Protein AF-A0A9D5Y7J8-F1 (afdb_monomer)

Sequence (125 aa):
MTVRNGIFLEDIEISILKIVIGLILQSMSVMPFPILPARSLAALGERVALARRARALTQRDLAFLAGVGASSVVALEKGHPGVALGTLARVLDAMDLLSEMDHLVAPQRDQALTQFAISRLGDRK

Radius of gyration: 25.18 Å; Cα contacts (8 Å, |Δi|>4): 83; chains: 1; bounding box: 50×76×44 Å

Secondary structure (DSSP, 8-state):
---SSS--HHHHHHHHHHHHHHHHHTTS--PPPPHHHHHHHHHHHHHHHHHHHHTT--HHHHHHHTTS-HHHHHHHHTT-TT--HHHHHHHHHTTT-GGGGGGTT-GGG-HHHHHHHHHHHHT--

pLDDT: mean 87.34, std 15.3, range [37.34, 98.88]

Structure (mmCIF, N/CA/C/O backbone):
data_AF-A0A9D5Y7J8-F1
#
_entry.id   AF-A0A9D5Y7J8-F1
#
loop_
_atom_site.group_PDB
_atom_site.id
_atom_site.type_symbol
_atom_site.label_atom_id
_atom_site.label_alt_id
_atom_site.label_comp_id
_atom_site.label_asym_id
_atom_site.label_entity_id
_atom_site.label_seq_id
_atom_site.pdbx_PDB_ins_code
_atom_site.Cartn_x
_atom_site.Cartn_y
_atom_site.Cartn_z
_atom_site.occupancy
_atom_site.B_iso_or_equiv
_atom_site.auth_seq_id
_atom_site.auth_comp_id
_atom_site.auth_asym_id
_atom_site.auth_atom_id
_atom_site.pdbx_PDB_model_num
ATOM 1 N N . MET A 1 1 ? 16.141 60.705 1.947 1.00 52.81 1 MET A N 1
ATOM 2 C CA . MET A 1 1 ? 14.752 60.209 2.003 1.00 52.81 1 MET A CA 1
ATOM 3 C C . MET A 1 1 ? 14.123 60.476 0.646 1.00 52.81 1 MET A C 1
ATOM 5 O O . MET A 1 1 ? 13.673 61.585 0.400 1.00 52.81 1 MET A O 1
ATOM 9 N N . THR A 1 2 ? 14.205 59.504 -0.265 1.00 37.34 2 THR A N 1
ATOM 10 C CA . THR A 1 2 ? 13.690 59.637 -1.636 1.00 37.34 2 THR A CA 1
ATOM 11 C C . THR A 1 2 ? 12.960 58.351 -1.984 1.00 37.34 2 THR A C 1
ATOM 13 O O . THR A 1 2 ? 13.590 57.323 -2.204 1.00 37.34 2 THR A O 1
ATOM 16 N N . VAL A 1 3 ? 11.629 58.415 -2.002 1.00 49.91 3 VAL A N 1
ATOM 17 C CA . VAL A 1 3 ? 10.768 57.344 -2.505 1.00 49.91 3 VAL A CA 1
ATOM 18 C C . VAL A 1 3 ? 10.441 57.680 -3.952 1.00 49.91 3 VAL A C 1
ATOM 20 O O . VAL A 1 3 ? 9.778 58.676 -4.230 1.00 49.91 3 VAL A O 1
ATOM 23 N N . ARG A 1 4 ? 10.895 56.848 -4.885 1.00 53.31 4 ARG A N 1
ATOM 24 C CA . ARG A 1 4 ? 10.268 56.720 -6.202 1.00 53.31 4 ARG A CA 1
ATOM 25 C C . ARG A 1 4 ? 9.982 55.240 -6.397 1.00 53.31 4 ARG A C 1
ATOM 27 O O . ARG A 1 4 ? 10.906 54.440 -6.424 1.00 53.31 4 ARG A O 1
ATOM 34 N N . ASN A 1 5 ? 8.696 54.914 -6.492 1.00 52.41 5 ASN A N 1
ATOM 35 C CA . ASN A 1 5 ? 8.159 53.571 -6.730 1.00 52.41 5 ASN A CA 1
ATOM 36 C C . ASN A 1 5 ? 8.270 52.573 -5.560 1.00 52.41 5 ASN A C 1
ATOM 38 O O . ASN A 1 5 ? 8.552 51.401 -5.761 1.00 52.41 5 ASN A O 1
ATOM 42 N N . GLY A 1 6 ? 7.965 53.039 -4.344 1.00 59.22 6 GLY A N 1
ATOM 43 C CA . GLY A 1 6 ? 7.169 52.261 -3.385 1.00 59.22 6 GLY A CA 1
ATOM 44 C C . GLY A 1 6 ? 7.725 50.960 -2.795 1.00 59.22 6 GLY A C 1
ATOM 45 O O . GLY A 1 6 ? 6.915 50.207 -2.271 1.00 59.22 6 GLY A O 1
ATOM 46 N N . ILE A 1 7 ? 9.032 50.683 -2.837 1.00 57.78 7 ILE A N 1
ATOM 47 C CA . ILE A 1 7 ? 9.667 49.614 -2.038 1.00 57.78 7 ILE A CA 1
ATOM 48 C C . ILE A 1 7 ? 11.069 50.099 -1.637 1.00 57.78 7 ILE A C 1
ATOM 50 O O . ILE A 1 7 ? 11.858 50.457 -2.514 1.00 57.78 7 ILE A O 1
ATOM 54 N N . PHE A 1 8 ? 11.382 50.177 -0.337 1.00 65.44 8 PHE A N 1
ATOM 55 C CA . PHE A 1 8 ? 12.732 50.526 0.115 1.00 65.44 8 PHE A CA 1
ATOM 56 C C . PHE A 1 8 ? 13.653 49.305 -0.026 1.00 65.44 8 PHE A C 1
ATOM 58 O O . PHE A 1 8 ? 13.233 48.171 0.177 1.00 65.44 8 PHE A O 1
ATOM 65 N N . LEU A 1 9 ? 14.930 49.520 -0.357 1.00 57.38 9 LEU A N 1
ATOM 66 C CA . LEU A 1 9 ? 15.932 48.445 -0.485 1.00 57.38 9 LEU A CA 1
ATOM 67 C C . LEU A 1 9 ? 16.068 47.607 0.808 1.00 57.38 9 LEU A C 1
ATOM 69 O O . LEU A 1 9 ? 16.281 46.400 0.738 1.00 57.38 9 LEU A O 1
ATOM 73 N N . GLU A 1 10 ? 15.833 48.225 1.968 1.00 60.97 10 GLU A N 1
ATOM 74 C CA . GLU A 1 10 ? 15.755 47.574 3.287 1.00 60.97 10 GLU A CA 1
ATOM 75 C C . GLU A 1 10 ? 14.605 46.548 3.382 1.00 60.97 10 GLU A C 1
ATOM 77 O O . GLU A 1 10 ? 14.738 45.504 4.019 1.00 60.97 10 GLU A O 1
ATOM 82 N N . ASP A 1 11 ? 13.479 46.793 2.699 1.00 70.25 11 ASP A N 1
ATOM 83 C CA . ASP A 1 11 ? 12.321 45.888 2.703 1.00 70.25 11 ASP A CA 1
ATOM 84 C C . ASP A 1 11 ? 12.615 44.590 1.929 1.00 70.25 11 ASP A C 1
ATOM 86 O O . ASP A 1 11 ? 12.070 43.524 2.245 1.00 70.25 11 ASP A O 1
ATOM 90 N N . ILE A 1 12 ? 13.495 44.671 0.922 1.00 71.44 12 ILE A N 1
ATOM 91 C CA . ILE A 1 12 ? 13.955 43.525 0.130 1.00 71.44 12 ILE A CA 1
ATOM 92 C C . ILE A 1 12 ? 14.916 42.673 0.957 1.00 71.44 12 ILE A C 1
ATOM 94 O O . ILE A 1 12 ? 14.724 41.458 1.020 1.00 71.44 12 ILE A O 1
ATOM 98 N N . GLU A 1 13 ? 15.893 43.281 1.636 1.00 76.81 13 GLU A N 1
ATOM 99 C CA . GLU A 1 13 ? 16.802 42.548 2.528 1.00 76.81 13 GLU A CA 1
ATOM 100 C C . GLU A 1 13 ? 16.038 41.833 3.647 1.00 76.81 13 GLU A C 1
ATOM 102 O O . GLU A 1 13 ? 16.246 40.640 3.873 1.00 76.81 13 GLU A O 1
ATOM 107 N N . ILE A 1 14 ? 15.073 42.506 4.284 1.00 76.31 14 ILE A N 1
ATOM 108 C CA . ILE A 1 14 ? 14.232 41.903 5.328 1.00 76.31 14 ILE A CA 1
ATOM 109 C C . ILE A 1 14 ? 13.352 40.778 4.758 1.00 76.31 14 ILE A C 1
ATOM 111 O O . ILE A 1 14 ? 13.149 39.759 5.423 1.00 76.31 14 ILE A O 1
ATOM 115 N N . SER A 1 15 ? 12.831 40.920 3.535 1.00 79.62 15 SER A N 1
ATOM 116 C CA . SER A 1 15 ? 12.034 39.870 2.879 1.00 79.62 15 SER A CA 1
ATOM 117 C C . SER A 1 15 ? 12.873 38.646 2.518 1.00 79.62 15 SER A C 1
ATOM 119 O O . SER A 1 15 ? 12.453 37.521 2.784 1.00 79.62 15 SER A O 1
ATOM 121 N N . ILE A 1 16 ? 14.078 38.845 1.981 1.00 80.19 16 ILE A N 1
ATOM 122 C CA . ILE A 1 16 ? 15.023 37.760 1.691 1.00 80.19 16 ILE A CA 1
ATOM 123 C C . ILE A 1 16 ? 15.437 37.075 2.992 1.00 80.19 16 ILE A C 1
ATOM 125 O O . ILE A 1 16 ? 15.404 35.848 3.071 1.00 80.19 16 ILE A O 1
ATOM 129 N N . LEU A 1 17 ? 15.745 37.842 4.040 1.00 79.00 17 LEU A N 1
ATOM 130 C CA . LEU A 1 17 ? 16.126 37.296 5.336 1.00 79.00 17 LEU A CA 1
ATOM 131 C C . LEU A 1 17 ? 14.987 36.476 5.959 1.00 79.00 17 LEU A C 1
ATOM 133 O O . LEU A 1 17 ? 15.240 35.394 6.477 1.00 79.00 17 LEU A O 1
ATOM 137 N N . LYS A 1 18 ? 13.725 36.911 5.841 1.00 77.31 18 LYS A N 1
ATOM 138 C CA . LYS A 1 18 ? 12.549 36.126 6.265 1.00 77.31 18 LYS A CA 1
ATOM 139 C C . LYS A 1 18 ? 12.377 34.832 5.468 1.00 77.31 18 LYS A C 1
ATOM 141 O O . LYS A 1 18 ? 12.012 33.819 6.058 1.00 77.31 18 LYS A O 1
ATOM 146 N N . ILE A 1 19 ? 12.648 34.844 4.162 1.00 80.62 19 ILE A N 1
ATOM 147 C CA . ILE A 1 19 ? 12.595 33.644 3.313 1.00 80.62 19 ILE A CA 1
ATOM 148 C C . ILE A 1 19 ? 13.713 32.671 3.698 1.00 80.62 19 ILE A C 1
ATOM 150 O O . ILE A 1 19 ? 13.448 31.493 3.905 1.00 80.62 19 ILE A O 1
ATOM 154 N N . VAL A 1 20 ? 14.947 33.156 3.851 1.00 79.00 20 VAL A N 1
ATOM 155 C CA . VAL A 1 20 ? 16.110 32.331 4.211 1.00 79.00 20 VAL A CA 1
ATOM 156 C C . VAL A 1 20 ? 15.967 31.775 5.626 1.00 79.00 20 VAL A C 1
ATOM 158 O O . VAL A 1 20 ? 16.130 30.574 5.819 1.00 79.00 20 VAL A O 1
ATOM 161 N N . ILE A 1 21 ? 15.581 32.601 6.604 1.00 77.00 21 ILE A N 1
ATOM 162 C CA . ILE A 1 21 ? 15.272 32.144 7.967 1.00 77.00 21 ILE A CA 1
ATOM 163 C C . ILE A 1 21 ? 14.098 31.159 7.941 1.00 77.00 21 ILE A C 1
ATOM 165 O O . ILE A 1 21 ? 14.168 30.137 8.608 1.00 77.00 21 ILE A O 1
ATOM 169 N N . GLY A 1 22 ? 13.055 31.401 7.142 1.00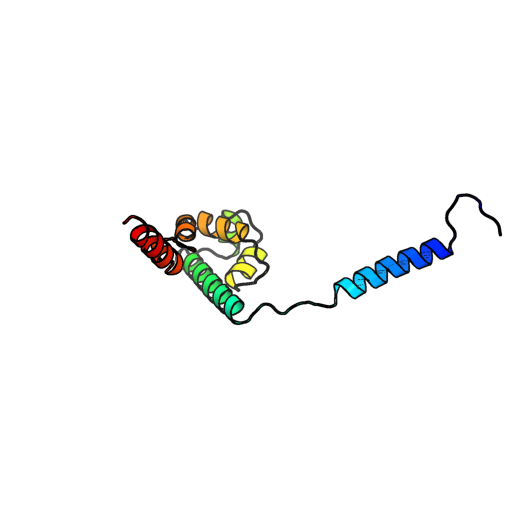 69.69 22 GLY A N 1
ATOM 170 C CA . GLY A 1 22 ? 11.936 30.473 6.963 1.00 69.69 22 GLY A CA 1
ATOM 171 C C . GLY A 1 22 ? 12.365 29.112 6.402 1.00 69.69 22 GLY A C 1
ATOM 172 O O . GLY A 1 22 ? 11.968 28.085 6.948 1.00 69.69 22 GLY A O 1
ATOM 173 N N . LEU A 1 23 ? 13.229 29.092 5.378 1.00 72.00 23 LEU A N 1
ATOM 174 C CA . LEU A 1 23 ? 13.813 27.864 4.824 1.00 72.00 23 LEU A CA 1
ATOM 175 C C . LEU A 1 23 ? 14.716 27.144 5.839 1.00 72.00 23 LEU A C 1
ATOM 177 O O . LEU A 1 23 ? 14.671 25.920 5.937 1.00 72.00 23 LEU A O 1
ATOM 181 N N . ILE A 1 24 ? 15.515 27.885 6.613 1.00 68.19 24 ILE A N 1
ATOM 182 C CA . ILE A 1 24 ? 16.393 27.318 7.647 1.00 68.19 24 ILE A CA 1
ATOM 183 C C . ILE A 1 24 ? 15.561 26.758 8.813 1.00 68.19 24 ILE A C 1
ATOM 185 O O . ILE A 1 24 ? 15.825 25.650 9.275 1.00 68.19 24 ILE A O 1
ATOM 189 N N . LEU A 1 25 ? 14.507 27.450 9.254 1.00 62.81 25 LEU A N 1
ATOM 190 C CA . LEU A 1 25 ? 13.612 26.980 10.318 1.00 62.81 25 LEU A CA 1
ATOM 191 C C . LEU A 1 25 ? 12.746 25.789 9.881 1.00 62.81 25 LEU A C 1
ATOM 193 O O . LEU A 1 25 ? 12.419 24.946 10.715 1.00 62.81 25 LEU A O 1
ATOM 197 N N . GLN A 1 26 ? 12.447 25.648 8.584 1.00 60.06 26 GLN A N 1
ATOM 198 C CA . GLN A 1 26 ? 11.777 24.461 8.029 1.00 60.06 26 GLN A CA 1
ATOM 199 C C . GLN A 1 26 ? 12.588 23.165 8.211 1.00 60.06 26 GLN A C 1
ATOM 201 O O . GLN A 1 26 ? 12.030 22.076 8.096 1.00 60.06 26 GLN A O 1
ATOM 206 N N . SER A 1 27 ? 13.883 23.266 8.530 1.00 56.34 27 SER A N 1
ATOM 207 C CA . SER A 1 27 ? 14.761 22.116 8.771 1.00 56.34 27 SER A CA 1
ATOM 208 C C . SER A 1 27 ? 14.810 21.641 10.235 1.00 56.34 27 SER A C 1
ATOM 210 O O . SER A 1 27 ? 15.385 20.590 10.519 1.00 56.34 27 SER A O 1
ATOM 212 N N . MET A 1 28 ? 14.170 22.348 11.179 1.00 54.41 28 MET A N 1
ATOM 213 C CA . MET A 1 28 ? 14.246 22.050 12.618 1.00 54.41 28 MET A CA 1
ATOM 214 C C . MET A 1 28 ? 12.979 21.378 13.170 1.00 54.41 28 MET A C 1
ATOM 216 O O . MET A 1 28 ? 12.277 21.927 14.013 1.00 54.41 28 MET A O 1
ATOM 220 N N . SER A 1 29 ? 12.684 20.170 12.682 1.00 56.25 29 SER A N 1
ATOM 221 C CA . SER A 1 29 ? 12.099 19.048 13.451 1.00 56.25 29 SER A CA 1
ATOM 222 C C . SER A 1 29 ? 11.751 17.895 12.508 1.00 56.25 29 SER A C 1
ATOM 224 O O . SER A 1 29 ? 10.590 17.571 12.265 1.00 56.25 29 SER A O 1
ATOM 226 N N . VAL A 1 30 ? 12.770 17.216 11.974 1.00 62.94 30 VAL A N 1
ATOM 227 C CA . VAL A 1 30 ? 12.533 15.886 11.403 1.00 62.94 30 VAL A CA 1
ATOM 228 C C . VAL A 1 30 ? 12.294 14.947 12.583 1.00 62.94 30 VAL A C 1
ATOM 230 O O . VAL A 1 30 ? 13.238 14.385 13.134 1.00 62.94 30 VAL A O 1
ATOM 233 N N . MET A 1 31 ? 11.041 14.827 13.033 1.00 70.19 31 MET A N 1
ATOM 234 C CA . MET A 1 31 ? 10.683 13.766 13.970 1.00 70.19 31 MET A CA 1
ATOM 235 C C . MET A 1 31 ? 11.051 12.435 13.303 1.00 70.19 31 MET A C 1
ATOM 237 O O . MET A 1 31 ? 10.534 12.143 12.219 1.00 70.19 31 MET A O 1
ATOM 241 N N . PRO A 1 32 ? 11.973 11.647 13.885 1.00 83.38 32 PRO A N 1
ATOM 242 C CA . PRO A 1 32 ? 12.380 10.391 13.282 1.00 83.38 32 PRO A CA 1
ATOM 243 C C . PRO A 1 32 ? 11.168 9.466 13.193 1.00 83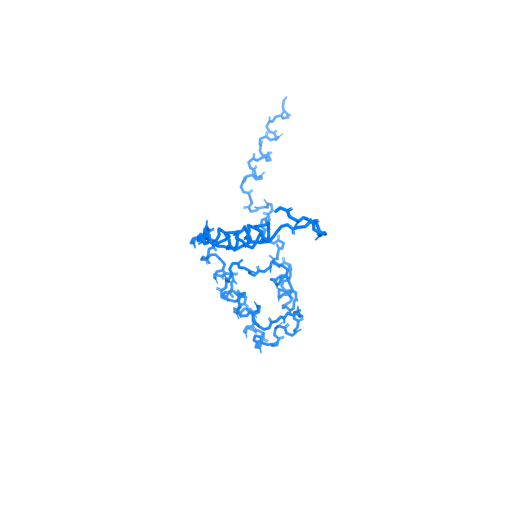.38 32 PRO A C 1
ATOM 245 O O . PRO A 1 32 ? 10.346 9.404 14.112 1.00 83.38 32 PRO A O 1
ATOM 248 N N . PHE A 1 33 ? 11.046 8.743 12.080 1.00 88.25 33 PHE A N 1
ATOM 249 C CA . PHE A 1 33 ? 9.934 7.818 11.908 1.00 88.25 33 PHE A CA 1
ATOM 250 C C . PHE A 1 33 ? 9.989 6.724 12.995 1.00 88.25 33 PHE A C 1
ATOM 252 O O . PHE A 1 33 ? 11.063 6.152 13.213 1.00 88.25 33 PHE A O 1
ATOM 259 N N . PRO A 1 34 ? 8.880 6.415 13.695 1.00 94.94 34 PRO A N 1
ATOM 260 C CA . PRO A 1 34 ? 8.930 5.511 14.839 1.00 94.94 34 PRO A CA 1
ATOM 261 C C . PRO A 1 34 ? 9.364 4.086 14.454 1.00 94.94 34 PRO A C 1
ATOM 263 O O . PRO A 1 34 ? 8.961 3.552 13.420 1.00 94.94 34 PRO A O 1
ATOM 266 N N . ILE A 1 35 ? 10.149 3.437 15.321 1.00 95.38 35 ILE A N 1
ATOM 267 C CA . ILE A 1 35 ? 10.832 2.162 15.024 1.00 95.38 35 ILE A CA 1
ATOM 268 C C . ILE A 1 35 ? 9.846 1.014 14.740 1.00 95.38 35 ILE A C 1
ATOM 270 O O . ILE A 1 35 ? 10.053 0.233 13.812 1.00 95.38 35 ILE A O 1
ATOM 274 N N . LEU A 1 36 ? 8.768 0.890 15.523 1.00 97.00 36 LEU A N 1
ATOM 275 C CA . LEU A 1 36 ? 7.812 -0.219 15.374 1.00 97.00 36 LEU A CA 1
ATOM 276 C C . LEU A 1 36 ? 6.999 -0.130 14.063 1.00 97.00 36 LEU A C 1
ATOM 278 O O . LEU A 1 36 ? 6.962 -1.122 13.325 1.00 97.00 36 LEU A O 1
ATOM 282 N N . PRO A 1 37 ? 6.414 1.031 13.702 1.00 96.75 37 PRO A N 1
ATOM 283 C CA . PRO A 1 37 ? 5.902 1.263 12.355 1.00 96.75 37 PRO A CA 1
ATOM 284 C C . PRO A 1 37 ? 6.950 1.018 11.265 1.00 96.75 37 PRO A C 1
ATOM 286 O O . PRO A 1 37 ? 6.632 0.359 10.279 1.00 96.75 37 PRO A O 1
ATOM 289 N N . ALA A 1 38 ? 8.204 1.463 11.444 1.00 96.50 38 ALA A N 1
ATOM 290 C CA . ALA A 1 38 ? 9.270 1.263 10.451 1.00 96.50 38 ALA A CA 1
ATOM 291 C C . ALA A 1 38 ? 9.497 -0.223 10.159 1.00 96.50 38 ALA A C 1
ATOM 293 O O . ALA A 1 38 ? 9.518 -0.648 9.006 1.00 96.50 38 ALA A O 1
ATOM 294 N N . ARG A 1 39 ? 9.592 -1.034 11.216 1.00 97.69 39 ARG A N 1
ATOM 295 C CA . ARG A 1 39 ? 9.735 -2.488 11.107 1.00 97.69 39 ARG A CA 1
ATOM 296 C C . ARG A 1 39 ? 8.525 -3.133 10.431 1.00 97.69 39 ARG A C 1
ATOM 298 O O . ARG A 1 39 ? 8.688 -4.059 9.641 1.00 97.69 39 ARG A O 1
ATOM 305 N N . SER A 1 40 ? 7.323 -2.641 10.723 1.00 97.75 40 SER A N 1
ATOM 306 C CA . SER A 1 40 ? 6.085 -3.135 10.107 1.00 97.75 40 SER A CA 1
ATOM 307 C C . SER A 1 40 ? 6.042 -2.842 8.603 1.00 97.75 40 SER A C 1
ATOM 309 O O . SER A 1 40 ? 5.664 -3.718 7.824 1.00 97.75 40 SER A O 1
ATOM 311 N N . LEU A 1 41 ? 6.490 -1.651 8.187 1.00 97.94 41 LEU A N 1
ATOM 312 C CA . LEU A 1 41 ? 6.622 -1.281 6.777 1.00 97.94 41 LEU A CA 1
ATOM 313 C C . LEU A 1 41 ? 7.709 -2.092 6.066 1.00 97.94 41 LEU A C 1
ATOM 315 O O . LEU A 1 41 ? 7.476 -2.547 4.950 1.00 97.94 41 LEU A O 1
ATOM 319 N N . ALA A 1 42 ? 8.857 -2.329 6.706 1.00 98.38 42 ALA A N 1
ATOM 320 C CA . ALA A 1 42 ? 9.908 -3.187 6.154 1.00 98.38 42 ALA A CA 1
ATOM 321 C C . ALA A 1 42 ? 9.387 -4.611 5.893 1.00 98.38 42 ALA A C 1
ATOM 323 O O . ALA A 1 42 ? 9.525 -5.125 4.786 1.00 98.38 42 ALA A O 1
ATOM 324 N N . ALA A 1 43 ? 8.685 -5.205 6.864 1.00 98.50 43 ALA A N 1
ATOM 325 C CA . ALA A 1 43 ? 8.077 -6.525 6.704 1.00 98.50 43 ALA A CA 1
ATOM 326 C C . ALA A 1 43 ? 6.996 -6.556 5.604 1.00 98.50 43 ALA A C 1
ATOM 328 O O . ALA A 1 43 ? 6.837 -7.561 4.913 1.00 98.50 43 ALA A O 1
ATOM 329 N N . LEU A 1 44 ? 6.236 -5.468 5.426 1.00 98.19 44 LEU A N 1
ATOM 330 C CA . LEU A 1 44 ? 5.301 -5.339 4.305 1.00 98.19 44 LEU A CA 1
ATOM 331 C C . LEU A 1 44 ? 6.041 -5.290 2.963 1.00 98.19 44 LEU A C 1
ATOM 333 O O . LEU A 1 44 ? 5.668 -6.022 2.048 1.00 98.19 44 LEU A O 1
ATOM 337 N N . GLY A 1 45 ? 7.09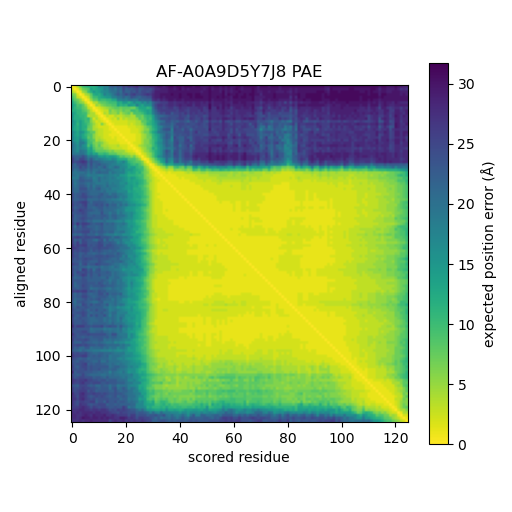8 -4.484 2.865 1.00 98.56 45 GLY A N 1
ATOM 338 C CA . GLY A 1 45 ? 7.938 -4.382 1.673 1.00 98.56 45 GLY A CA 1
ATOM 339 C C . GLY A 1 45 ? 8.564 -5.719 1.271 1.00 98.56 45 GLY A C 1
ATOM 340 O O . GLY A 1 45 ? 8.529 -6.086 0.097 1.00 98.56 45 GLY A O 1
ATOM 341 N N . GLU A 1 46 ? 9.039 -6.504 2.241 1.00 98.81 46 GLU A N 1
ATOM 342 C CA . GLU A 1 46 ? 9.559 -7.856 2.006 1.00 98.81 46 GLU A CA 1
ATOM 343 C C . GLU A 1 46 ? 8.497 -8.802 1.429 1.00 98.81 46 GLU A C 1
ATOM 345 O O . GLU A 1 46 ? 8.777 -9.526 0.470 1.00 98.81 46 GLU A O 1
ATOM 350 N N . ARG A 1 47 ? 7.263 -8.773 1.956 1.00 98.56 47 ARG A N 1
ATOM 351 C CA . ARG A 1 47 ? 6.144 -9.570 1.417 1.00 98.56 47 ARG A CA 1
ATOM 352 C C . ARG A 1 47 ? 5.798 -9.168 -0.016 1.00 98.56 47 ARG A C 1
ATOM 354 O O . ARG A 1 47 ? 5.588 -10.044 -0.852 1.00 98.56 47 ARG A O 1
ATOM 361 N N . VAL A 1 48 ? 5.798 -7.868 -0.321 1.00 98.56 48 VAL A N 1
ATOM 362 C CA . VAL A 1 48 ? 5.605 -7.356 -1.690 1.00 98.56 48 VAL A CA 1
ATOM 363 C C . VAL A 1 48 ? 6.722 -7.854 -2.614 1.00 98.56 48 VAL A C 1
ATOM 365 O O . VAL A 1 48 ? 6.442 -8.375 -3.693 1.00 98.56 48 VAL A O 1
ATOM 368 N N . ALA A 1 49 ? 7.983 -7.780 -2.177 1.00 98.88 49 ALA A N 1
ATOM 369 C CA . ALA A 1 49 ? 9.123 -8.264 -2.953 1.00 98.88 49 ALA A CA 1
ATOM 370 C C . ALA A 1 49 ? 9.053 -9.776 -3.212 1.00 98.88 49 ALA A C 1
ATOM 372 O O . ALA A 1 49 ? 9.373 -10.234 -4.312 1.00 98.88 49 ALA A O 1
ATOM 373 N N . LEU A 1 50 ? 8.624 -10.554 -2.215 1.00 98.81 50 LEU A N 1
ATOM 374 C CA . LEU A 1 50 ? 8.408 -11.991 -2.347 1.00 98.81 50 LEU A CA 1
ATOM 375 C C . LEU A 1 50 ? 7.297 -12.290 -3.363 1.00 98.81 50 LEU A C 1
ATOM 377 O O . LEU A 1 50 ? 7.514 -13.083 -4.278 1.00 98.81 50 LEU A O 1
ATOM 381 N N . ALA A 1 51 ? 6.152 -11.609 -3.255 1.00 98.56 51 ALA A N 1
ATOM 382 C CA . ALA A 1 51 ? 5.028 -11.748 -4.179 1.00 98.56 51 ALA A CA 1
ATOM 383 C C . ALA A 1 51 ? 5.419 -11.405 -5.626 1.00 98.56 51 ALA A C 1
ATOM 385 O O . ALA A 1 51 ? 5.041 -12.127 -6.554 1.00 98.56 51 ALA A O 1
ATOM 386 N N . ARG A 1 52 ? 6.225 -10.354 -5.824 1.00 98.62 52 ARG A N 1
ATOM 387 C CA . ARG A 1 52 ? 6.763 -9.993 -7.141 1.00 98.62 52 ARG A CA 1
ATOM 388 C C . ARG A 1 52 ? 7.673 -11.087 -7.699 1.00 98.62 52 ARG A C 1
ATOM 390 O O . ARG A 1 52 ? 7.518 -11.493 -8.848 1.00 98.62 52 ARG A O 1
ATOM 397 N N . ARG A 1 53 ? 8.639 -11.560 -6.902 1.00 98.75 53 ARG A N 1
ATOM 398 C CA . ARG A 1 53 ? 9.605 -12.589 -7.330 1.00 98.75 53 ARG A CA 1
ATOM 399 C C . ARG A 1 53 ? 8.921 -13.913 -7.659 1.00 98.75 53 ARG A C 1
ATOM 401 O O . ARG A 1 53 ? 9.311 -14.552 -8.629 1.00 98.75 53 ARG A O 1
ATOM 408 N N . ALA A 1 54 ? 7.882 -14.287 -6.914 1.00 98.50 54 ALA A N 1
ATOM 409 C CA . ALA A 1 54 ? 7.071 -15.472 -7.196 1.00 98.50 54 ALA A CA 1
ATOM 410 C C . ALA A 1 54 ? 6.379 -15.413 -8.572 1.00 98.50 54 ALA A C 1
ATOM 412 O O . ALA A 1 54 ? 6.110 -16.451 -9.165 1.00 98.50 54 ALA A O 1
ATOM 413 N N . ARG A 1 55 ? 6.145 -14.205 -9.104 1.00 98.19 55 ARG A N 1
ATOM 414 C CA . ARG A 1 55 ? 5.606 -13.955 -10.452 1.00 98.19 55 ARG A CA 1
ATOM 415 C C . ARG A 1 55 ? 6.696 -13.764 -11.517 1.00 98.19 55 ARG A C 1
ATOM 417 O O . ARG A 1 55 ? 6.390 -13.350 -12.627 1.00 98.19 55 ARG A O 1
ATOM 424 N N . ALA A 1 56 ? 7.964 -14.015 -11.180 1.00 98.50 56 ALA A N 1
ATOM 425 C CA . ALA A 1 56 ? 9.126 -13.815 -12.051 1.00 98.50 56 ALA A CA 1
ATOM 426 C C . ALA A 1 56 ? 9.279 -12.385 -12.619 1.00 98.50 56 ALA A C 1
ATOM 428 O O . ALA A 1 56 ? 9.927 -12.186 -13.643 1.00 98.50 56 ALA A O 1
ATOM 429 N N . LEU A 1 57 ? 8.730 -11.374 -11.938 1.00 98.62 57 LEU A N 1
ATOM 430 C CA . LEU A 1 57 ? 8.814 -9.977 -12.367 1.00 98.62 57 LEU A CA 1
ATOM 431 C C . LEU A 1 57 ? 10.070 -9.304 -11.809 1.00 98.62 57 LEU A C 1
ATOM 433 O O . LEU A 1 57 ? 10.371 -9.412 -10.613 1.00 98.62 57 LEU A O 1
ATOM 437 N N . THR A 1 58 ? 10.777 -8.521 -12.622 1.00 98.81 58 THR A N 1
ATOM 438 C CA . THR A 1 58 ? 11.760 -7.559 -12.109 1.00 98.81 58 THR A CA 1
ATOM 439 C C . THR A 1 58 ? 11.051 -6.352 -11.483 1.00 98.81 58 THR A C 1
ATOM 441 O O . THR A 1 58 ? 9.863 -6.114 -11.703 1.00 98.81 58 THR A O 1
ATOM 444 N N . GLN A 1 59 ? 11.770 -5.545 -10.695 1.00 98.81 59 GLN A N 1
ATOM 445 C CA . GLN A 1 59 ? 11.206 -4.297 -10.155 1.00 98.81 59 GLN A CA 1
ATOM 446 C C . GLN A 1 59 ? 10.767 -3.331 -11.266 1.00 98.81 59 GLN A C 1
ATOM 448 O O . GLN A 1 59 ? 9.828 -2.568 -11.064 1.00 98.81 59 GLN A O 1
ATOM 453 N N . ARG A 1 60 ? 11.430 -3.366 -12.433 1.00 98.75 60 ARG A N 1
ATOM 454 C CA . ARG A 1 60 ? 11.059 -2.545 -13.594 1.00 98.75 60 ARG A CA 1
ATOM 455 C C . ARG A 1 60 ? 9.783 -3.051 -14.254 1.00 98.75 60 ARG A C 1
ATOM 457 O O . ARG A 1 60 ? 8.935 -2.225 -14.568 1.00 98.75 60 ARG A O 1
ATOM 464 N N . ASP A 1 61 ? 9.629 -4.366 -14.391 1.00 98.81 61 ASP A N 1
ATOM 465 C CA . ASP A 1 61 ? 8.414 -4.955 -14.969 1.00 98.81 61 ASP A CA 1
ATOM 466 C C . ASP A 1 61 ? 7.200 -4.618 -14.105 1.00 98.81 61 ASP A C 1
ATOM 468 O O . ASP A 1 61 ? 6.203 -4.107 -14.605 1.00 98.81 61 ASP A O 1
ATOM 472 N N . LEU A 1 62 ? 7.316 -4.801 -12.784 1.00 98.81 62 LEU A N 1
ATOM 473 C CA . LEU A 1 62 ? 6.242 -4.443 -11.859 1.00 98.81 62 LEU A CA 1
ATOM 474 C C . LEU A 1 62 ? 5.934 -2.940 -11.889 1.00 98.81 62 LEU A C 1
ATOM 476 O O . LEU A 1 62 ? 4.770 -2.555 -11.875 1.00 98.81 62 LEU A O 1
ATOM 480 N N . ALA A 1 63 ? 6.960 -2.087 -11.943 1.00 98.81 63 ALA A N 1
ATOM 481 C CA . ALA A 1 63 ? 6.765 -0.642 -12.028 1.00 98.81 63 ALA A CA 1
ATOM 482 C C . ALA A 1 63 ? 6.011 -0.238 -13.303 1.00 98.81 63 ALA A C 1
ATOM 484 O O . ALA A 1 63 ? 5.114 0.602 -13.242 1.00 98.81 63 ALA A O 1
ATOM 485 N N . PHE A 1 64 ? 6.348 -0.866 -14.433 1.00 98.75 64 PHE A N 1
ATOM 486 C CA . PHE A 1 64 ? 5.665 -0.664 -15.706 1.00 98.75 64 PHE A CA 1
ATOM 487 C C . PHE A 1 64 ? 4.196 -1.098 -15.629 1.00 98.75 64 PHE A C 1
ATOM 489 O O . PHE A 1 64 ? 3.320 -0.299 -15.948 1.00 98.75 64 PHE A O 1
ATOM 496 N N . LEU A 1 65 ? 3.922 -2.309 -15.128 1.00 98.56 65 LEU A N 1
ATOM 497 C CA . LEU A 1 65 ? 2.558 -2.830 -14.961 1.00 98.56 65 LEU A CA 1
ATOM 498 C C . LEU A 1 65 ? 1.709 -1.962 -14.017 1.00 98.56 65 LEU A C 1
ATOM 500 O O . LEU A 1 65 ? 0.539 -1.721 -14.286 1.00 98.56 65 LEU A O 1
ATOM 504 N N . ALA A 1 66 ? 2.307 -1.447 -12.940 1.00 98.56 66 ALA A N 1
ATOM 505 C CA . ALA A 1 66 ? 1.628 -0.603 -11.957 1.00 98.56 66 ALA A CA 1
ATOM 506 C C . ALA A 1 66 ? 1.533 0.885 -12.359 1.00 98.56 66 ALA A C 1
ATOM 508 O O . ALA A 1 66 ? 0.946 1.685 -11.625 1.00 98.56 66 ALA A O 1
ATOM 509 N N . GLY A 1 67 ? 2.140 1.300 -13.478 1.00 98.44 67 GLY A N 1
ATOM 510 C CA . GLY A 1 67 ? 2.162 2.703 -13.903 1.00 98.44 67 GLY A CA 1
ATOM 511 C C . GLY A 1 67 ? 2.833 3.635 -12.883 1.00 98.44 67 GLY A C 1
ATOM 512 O O . GLY A 1 67 ? 2.305 4.709 -12.571 1.00 98.44 67 GLY A O 1
ATOM 513 N N . VAL A 1 68 ? 3.969 3.215 -12.315 1.00 98.44 68 VAL A N 1
ATOM 514 C CA . VAL A 1 68 ? 4.759 3.980 -11.329 1.00 98.44 68 VAL A CA 1
ATOM 515 C C . VAL A 1 68 ? 6.249 3.982 -11.681 1.00 98.44 68 VAL A C 1
ATOM 517 O O . VAL A 1 68 ? 6.717 3.219 -12.520 1.00 98.44 68 VAL A O 1
ATOM 520 N N . GLY A 1 69 ? 7.034 4.842 -11.028 1.00 98.12 69 GLY A N 1
ATOM 521 C CA . GLY A 1 69 ? 8.488 4.845 -11.199 1.00 98.12 69 GLY A CA 1
ATOM 522 C C . GLY A 1 69 ? 9.151 3.607 -10.584 1.00 98.12 69 GLY A C 1
ATOM 523 O O . GLY A 1 69 ? 8.769 3.154 -9.505 1.00 98.12 69 GLY A O 1
ATOM 524 N N . ALA A 1 70 ? 10.215 3.094 -11.212 1.00 98.25 70 ALA A N 1
ATOM 525 C CA . ALA A 1 70 ? 10.989 1.969 -10.668 1.00 98.25 70 ALA A CA 1
ATOM 526 C C . ALA A 1 70 ? 11.567 2.265 -9.270 1.00 98.25 70 ALA A C 1
ATOM 528 O O . ALA A 1 70 ? 11.608 1.385 -8.411 1.00 98.25 70 ALA A O 1
ATOM 529 N N 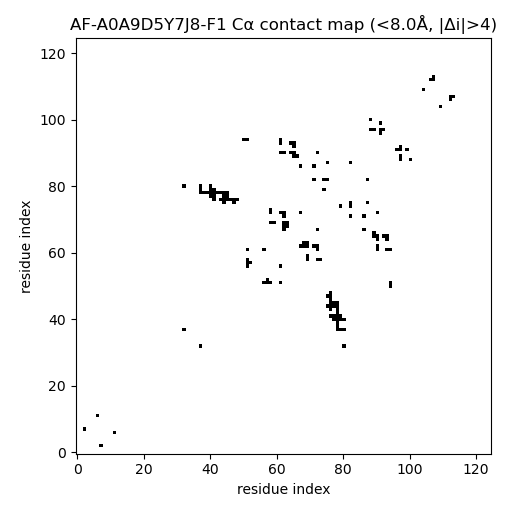. SER A 1 71 ? 11.955 3.519 -9.006 1.00 97.88 71 SER A N 1
ATOM 530 C CA . SER A 1 71 ? 12.393 3.971 -7.679 1.00 97.88 71 SER A CA 1
ATOM 531 C C . SER A 1 71 ? 11.291 3.855 -6.622 1.00 97.88 71 SER A C 1
ATOM 533 O O . SER A 1 71 ? 11.594 3.570 -5.466 1.00 97.88 71 SER A O 1
ATOM 535 N N . SER A 1 72 ? 10.020 4.011 -7.007 1.00 98.19 72 SER A N 1
ATOM 536 C CA . SER A 1 72 ? 8.873 3.842 -6.114 1.00 98.19 72 SER A CA 1
ATOM 537 C C . SER A 1 72 ? 8.685 2.382 -5.712 1.00 98.19 72 SER A C 1
ATOM 539 O O . SER A 1 72 ? 8.465 2.114 -4.535 1.00 98.19 72 SER A O 1
ATOM 541 N N . VAL A 1 73 ? 8.848 1.436 -6.645 1.00 98.75 73 VAL A N 1
ATOM 542 C CA . VAL A 1 73 ? 8.822 -0.006 -6.331 1.00 98.75 73 VAL A CA 1
ATOM 543 C C . VAL A 1 73 ? 9.994 -0.384 -5.423 1.00 98.75 73 VAL A C 1
ATOM 545 O O . VAL A 1 73 ? 9.799 -1.072 -4.426 1.00 98.75 73 VAL A O 1
ATOM 548 N N . VAL A 1 74 ? 11.201 0.123 -5.698 1.00 98.75 74 VAL A N 1
ATOM 549 C CA . VAL A 1 74 ? 12.371 -0.091 -4.827 1.00 98.75 74 VAL A CA 1
ATOM 550 C C . VAL A 1 74 ? 12.125 0.444 -3.414 1.00 98.75 74 VAL A C 1
ATOM 552 O O . VAL A 1 74 ? 12.437 -0.234 -2.437 1.00 98.75 74 VAL A O 1
ATOM 555 N N . ALA A 1 75 ? 11.589 1.661 -3.291 1.00 98.62 75 ALA A N 1
ATOM 556 C CA . ALA A 1 75 ? 11.288 2.274 -2.001 1.00 98.62 75 ALA A CA 1
ATOM 557 C C . ALA A 1 75 ? 10.191 1.506 -1.249 1.00 98.62 75 ALA A C 1
ATOM 559 O O . ALA A 1 75 ? 10.317 1.295 -0.043 1.00 98.62 75 ALA A O 1
ATOM 560 N N . LEU A 1 76 ? 9.159 1.043 -1.961 1.00 98.62 76 LEU A N 1
ATOM 561 C CA . LEU A 1 76 ? 8.079 0.230 -1.406 1.00 98.62 76 LEU A CA 1
ATOM 562 C C . LEU A 1 76 ? 8.603 -1.095 -0.849 1.00 98.62 76 LEU A C 1
ATOM 564 O O . LEU A 1 76 ? 8.325 -1.426 0.299 1.00 98.62 76 LEU A O 1
ATOM 568 N N . GLU A 1 77 ? 9.409 -1.824 -1.621 1.00 98.75 77 GLU A N 1
ATOM 569 C CA . GLU A 1 77 ? 9.984 -3.104 -1.185 1.00 98.75 77 GLU A CA 1
ATOM 570 C C . GLU A 1 77 ? 10.956 -2.960 -0.013 1.00 98.75 77 GLU A C 1
ATOM 572 O O . GLU A 1 77 ? 11.136 -3.895 0.760 1.00 98.75 77 GLU A O 1
ATOM 577 N N . LYS A 1 78 ? 11.562 -1.779 0.149 1.00 98.50 78 LYS A N 1
ATOM 578 C CA . LYS A 1 78 ? 12.383 -1.431 1.316 1.00 98.50 78 LYS A CA 1
ATOM 579 C C . LYS A 1 78 ? 11.562 -0.956 2.522 1.00 98.50 78 LYS A C 1
ATOM 581 O O . LYS A 1 78 ? 12.147 -0.674 3.563 1.00 98.50 78 LYS A O 1
ATOM 586 N N . GLY A 1 79 ? 10.241 -0.823 2.392 1.00 97.81 79 GLY A N 1
ATOM 587 C CA . GLY A 1 79 ? 9.370 -0.325 3.457 1.00 97.81 79 GLY A CA 1
ATOM 588 C C . GLY A 1 79 ? 9.558 1.161 3.768 1.00 97.81 79 GLY A C 1
ATOM 589 O O . GLY A 1 79 ? 9.409 1.572 4.917 1.00 97.81 79 GLY A O 1
ATOM 590 N N . HIS A 1 80 ? 9.931 1.976 2.778 1.00 97.88 80 HIS A N 1
ATOM 591 C CA . HIS A 1 80 ? 10.201 3.393 3.000 1.00 97.88 80 HIS A CA 1
ATOM 592 C C . HIS A 1 80 ? 8.922 4.153 3.430 1.00 97.88 80 HIS A C 1
ATOM 594 O O . HIS A 1 80 ? 7.940 4.137 2.684 1.00 97.88 80 HIS A O 1
ATOM 600 N N . PRO A 1 81 ? 8.923 4.890 4.563 1.00 95.94 81 PRO A N 1
ATOM 601 C CA . PRO A 1 81 ? 7.720 5.543 5.100 1.00 95.94 81 PRO A CA 1
ATOM 602 C C . PRO A 1 81 ? 7.062 6.571 4.177 1.00 95.94 81 PRO A C 1
ATOM 604 O O . PRO A 1 81 ? 5.859 6.786 4.246 1.00 95.94 81 PRO A O 1
ATOM 607 N N . GLY A 1 82 ? 7.847 7.208 3.304 1.00 95.12 82 GLY A N 1
ATOM 608 C CA . GLY A 1 82 ? 7.352 8.210 2.354 1.00 95.12 82 GLY A CA 1
ATOM 609 C C . GLY A 1 82 ? 6.635 7.643 1.122 1.00 95.12 82 GLY A C 1
ATOM 610 O O . GLY A 1 82 ? 6.283 8.408 0.228 1.00 95.12 82 GLY A O 1
ATOM 611 N N . VAL A 1 83 ? 6.462 6.323 1.011 1.00 97.19 83 VAL A N 1
ATOM 612 C CA . VAL A 1 83 ? 5.731 5.729 -0.115 1.00 97.19 83 VAL A CA 1
ATOM 613 C C . VAL A 1 83 ? 4.238 5.993 0.051 1.00 97.19 83 VAL A C 1
ATOM 615 O O . VAL A 1 83 ? 3.631 5.611 1.047 1.00 97.19 83 VAL A O 1
ATOM 618 N N . ALA A 1 84 ? 3.632 6.629 -0.952 1.00 97.38 84 ALA A 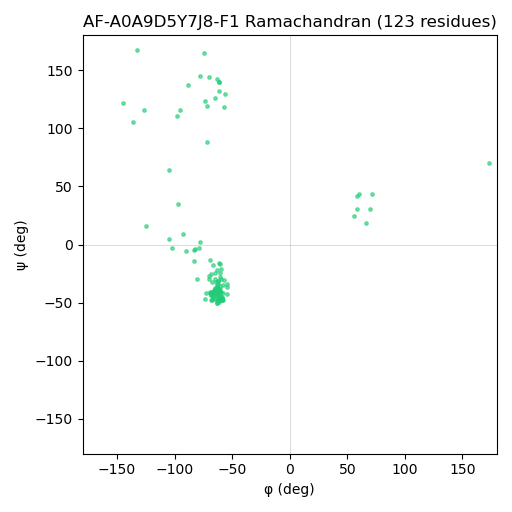N 1
ATOM 619 C CA . ALA A 1 84 ? 2.198 6.881 -0.965 1.00 97.38 84 ALA A CA 1
ATOM 620 C C . ALA A 1 84 ? 1.392 5.570 -0.957 1.00 97.38 84 ALA A C 1
ATOM 622 O O . ALA A 1 84 ? 1.697 4.643 -1.711 1.00 97.38 84 ALA A O 1
ATOM 623 N N . LEU A 1 85 ? 0.296 5.533 -0.189 1.00 97.25 85 LEU A N 1
ATOM 624 C CA . LEU A 1 85 ? -0.641 4.400 -0.171 1.00 97.25 85 LEU A CA 1
ATOM 625 C C . LEU A 1 85 ? -1.157 4.050 -1.578 1.00 97.25 85 LEU A C 1
ATOM 627 O O . LEU A 1 85 ? -1.301 2.880 -1.912 1.00 97.25 85 LEU A O 1
ATOM 631 N N . GLY A 1 86 ? -1.372 5.059 -2.431 1.00 98.06 86 GLY A N 1
ATOM 632 C CA . GLY A 1 86 ? -1.781 4.853 -3.823 1.00 98.06 86 GLY A CA 1
ATOM 633 C C . GLY A 1 86 ? -0.747 4.089 -4.660 1.00 98.06 86 GLY A C 1
ATOM 634 O O . GLY A 1 86 ? -1.129 3.334 -5.547 1.00 98.06 86 GLY A O 1
ATOM 635 N N . THR A 1 87 ? 0.550 4.225 -4.363 1.00 98.38 87 THR A N 1
ATOM 636 C CA . THR A 1 87 ? 1.607 3.422 -5.004 1.00 98.38 87 THR A CA 1
ATOM 637 C C . THR A 1 87 ? 1.504 1.962 -4.583 1.00 98.38 87 THR A C 1
ATOM 639 O O . THR A 1 87 ? 1.604 1.083 -5.433 1.00 98.38 87 THR A O 1
ATOM 642 N N . LEU A 1 88 ? 1.274 1.698 -3.290 1.00 98.25 88 LEU A N 1
ATOM 643 C CA . LEU A 1 88 ? 1.040 0.341 -2.795 1.00 98.25 88 LEU A CA 1
ATOM 644 C C . LEU A 1 88 ? -0.188 -0.281 -3.475 1.00 98.25 88 LEU A C 1
ATOM 646 O O . LEU A 1 88 ? -0.079 -1.387 -3.989 1.00 98.25 88 LEU A O 1
ATOM 650 N N . ALA A 1 89 ? -1.312 0.440 -3.541 1.00 98.50 89 ALA A N 1
ATOM 651 C CA . ALA A 1 89 ? -2.540 -0.047 -4.171 1.00 98.50 89 ALA A CA 1
ATOM 652 C C . ALA A 1 89 ? -2.327 -0.436 -5.644 1.00 98.50 89 ALA A C 1
ATOM 654 O O . ALA A 1 89 ? -2.671 -1.547 -6.031 1.00 98.50 89 ALA A O 1
ATOM 655 N N . ARG A 1 90 ? -1.675 0.421 -6.447 1.00 98.69 90 ARG A N 1
ATOM 656 C CA . ARG A 1 90 ? -1.349 0.104 -7.853 1.00 98.69 90 ARG A CA 1
ATOM 657 C C . ARG A 1 90 ? -0.430 -1.107 -7.994 1.00 98.69 90 ARG A C 1
ATOM 659 O O . ARG A 1 90 ? -0.584 -1.893 -8.918 1.00 98.69 90 ARG A O 1
ATOM 666 N N . VAL A 1 91 ? 0.546 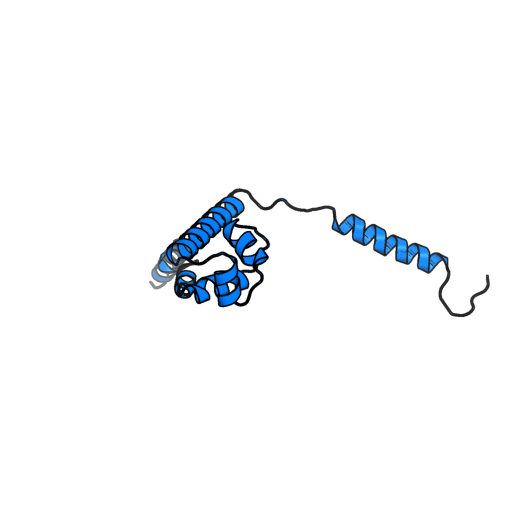-1.249 -7.096 1.00 98.62 91 VAL A N 1
ATOM 667 C CA . VAL A 1 91 ? 1.464 -2.396 -7.096 1.00 98.62 91 VAL A CA 1
ATOM 668 C C . VAL A 1 91 ? 0.737 -3.696 -6.747 1.00 98.62 91 VAL A C 1
ATOM 670 O O . VAL A 1 91 ? 1.020 -4.723 -7.359 1.00 98.62 91 VAL A O 1
ATOM 673 N N . LEU A 1 92 ? -0.184 -3.665 -5.783 1.00 98.44 92 LEU A N 1
ATOM 674 C CA . LEU A 1 92 ? -1.010 -4.823 -5.443 1.00 98.44 92 LEU A CA 1
ATOM 675 C C . LEU A 1 92 ? -1.956 -5.184 -6.592 1.00 98.44 92 LEU A C 1
ATOM 677 O O . LEU A 1 92 ? -2.023 -6.352 -6.958 1.00 98.44 92 LEU A O 1
ATOM 681 N N . ASP A 1 93 ? -2.610 -4.197 -7.201 1.00 98.62 93 ASP A N 1
ATOM 682 C CA . ASP A 1 93 ? -3.487 -4.374 -8.365 1.00 98.62 93 ASP A CA 1
ATOM 683 C C . ASP A 1 93 ? -2.752 -5.001 -9.560 1.00 98.62 93 ASP A C 1
ATOM 685 O O . ASP A 1 93 ? -3.170 -6.028 -10.085 1.00 98.62 93 ASP A O 1
ATOM 689 N N . ALA A 1 94 ? -1.559 -4.498 -9.895 1.00 98.44 94 ALA A N 1
ATOM 690 C CA . ALA A 1 94 ? -0.706 -5.067 -10.945 1.00 98.44 94 ALA A CA 1
ATOM 691 C C . ALA A 1 94 ? -0.271 -6.525 -10.690 1.00 98.44 94 ALA A C 1
ATOM 693 O O . ALA A 1 94 ? 0.201 -7.202 -11.604 1.00 98.44 94 ALA A O 1
ATOM 694 N N . MET A 1 95 ? -0.386 -7.006 -9.450 1.00 98.31 95 MET A N 1
ATOM 695 C CA . MET A 1 95 ? -0.098 -8.386 -9.058 1.00 98.31 95 MET A CA 1
ATOM 696 C C . MET A 1 95 ? -1.361 -9.221 -8.801 1.00 98.31 95 MET A C 1
ATOM 698 O O . MET A 1 95 ? -1.213 -10.372 -8.381 1.00 98.31 95 MET A O 1
ATOM 702 N N . ASP A 1 96 ? -2.557 -8.678 -9.049 1.00 97.88 96 ASP A N 1
ATOM 703 C CA . ASP A 1 96 ? -3.854 -9.290 -8.726 1.00 97.88 96 ASP A CA 1
ATOM 704 C C . ASP A 1 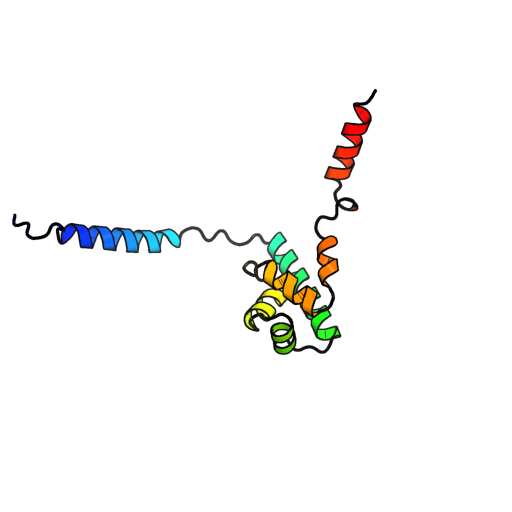96 ? -4.007 -9.595 -7.221 1.00 97.88 96 ASP A C 1
ATOM 706 O O . ASP A 1 96 ? -4.416 -10.671 -6.797 1.00 97.88 96 ASP A O 1
ATOM 710 N N . LEU A 1 97 ? -3.565 -8.651 -6.383 1.00 98.12 97 LEU A N 1
ATOM 711 C CA . LEU A 1 97 ? -3.587 -8.725 -4.916 1.00 98.12 97 LEU A CA 1
ATOM 712 C C . LEU A 1 97 ? -4.315 -7.533 -4.281 1.00 98.12 97 LEU A C 1
ATOM 714 O O . LEU A 1 97 ? -4.144 -7.272 -3.091 1.00 98.12 97 LEU A O 1
ATOM 718 N N . LEU A 1 98 ? -5.095 -6.767 -5.050 1.00 97.81 98 LEU A N 1
ATOM 719 C CA . LEU A 1 98 ? -5.762 -5.570 -4.531 1.00 97.81 98 LEU A CA 1
ATOM 720 C C . LEU A 1 98 ? -6.726 -5.896 -3.377 1.00 97.81 98 LEU A C 1
ATOM 722 O O . LEU A 1 98 ? -6.786 -5.141 -2.409 1.00 97.81 98 LEU A O 1
ATOM 726 N N . SER A 1 99 ? -7.398 -7.050 -3.428 1.00 96.50 99 SER A N 1
ATOM 727 C CA . SER A 1 99 ? -8.307 -7.531 -2.375 1.00 96.50 99 SER A CA 1
ATOM 728 C C . SER A 1 99 ? -7.633 -7.722 -1.013 1.00 96.50 99 SER A C 1
ATOM 730 O O . SER A 1 99 ? -8.299 -7.674 0.015 1.00 96.50 99 SER A O 1
ATOM 732 N N . GLU A 1 100 ? -6.305 -7.879 -0.959 1.00 94.94 100 GLU A N 1
ATOM 733 C CA . GLU A 1 100 ? -5.577 -7.951 0.315 1.00 94.94 100 GLU A CA 1
ATOM 734 C C . GLU A 1 100 ? -5.699 -6.652 1.128 1.00 94.94 100 GLU A C 1
ATOM 736 O O . GL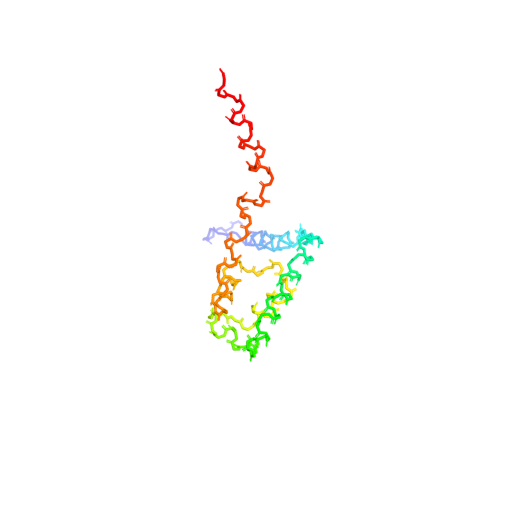U A 1 100 ? -5.543 -6.662 2.352 1.00 94.94 100 GLU A O 1
ATOM 741 N N . MET A 1 101 ? -6.006 -5.524 0.476 1.00 94.62 101 MET A N 1
ATOM 742 C CA . MET A 1 101 ? -6.280 -4.269 1.175 1.00 94.62 101 MET A CA 1
ATOM 743 C C . MET A 1 101 ? -7.536 -4.346 2.046 1.00 94.62 101 MET A C 1
ATOM 745 O O . MET A 1 101 ? -7.556 -3.714 3.101 1.00 94.62 101 MET A O 1
ATOM 749 N N . ASP A 1 102 ? -8.529 -5.161 1.681 1.00 93.69 102 ASP A N 1
ATOM 750 C CA . ASP A 1 102 ? -9.775 -5.320 2.445 1.00 93.69 102 ASP A CA 1
ATOM 751 C C . ASP A 1 102 ? -9.540 -5.986 3.810 1.00 93.69 102 ASP A C 1
ATOM 753 O O . ASP A 1 102 ? -10.365 -5.909 4.723 1.00 93.69 102 ASP A O 1
ATOM 757 N N . HIS A 1 103 ? -8.388 -6.637 3.980 1.00 92.75 103 HIS A N 1
ATOM 758 C CA . HIS A 1 103 ? -7.982 -7.237 5.245 1.00 92.75 103 HIS A CA 1
ATOM 759 C C . HIS A 1 103 ? -7.328 -6.236 6.208 1.00 92.75 103 HIS A C 1
ATOM 761 O O . HIS A 1 103 ? -7.197 -6.532 7.404 1.00 92.75 103 HIS A O 1
ATOM 767 N N . LEU A 1 104 ? -6.942 -5.048 5.731 1.00 90.94 104 LEU A N 1
ATOM 768 C CA . LEU A 1 104 ? -6.411 -3.983 6.576 1.00 90.94 104 LEU A CA 1
ATOM 769 C C . LEU A 1 104 ? -7.542 -3.383 7.414 1.00 90.94 104 LEU A C 1
ATOM 771 O O . LEU A 1 104 ? -8.495 -2.824 6.885 1.00 90.94 104 LEU A O 1
ATOM 775 N N . VAL A 1 105 ? -7.417 -3.476 8.742 1.00 90.31 105 VAL A N 1
ATOM 776 C CA . VAL A 1 105 ? -8.439 -2.983 9.689 1.00 90.31 105 VAL A CA 1
ATOM 777 C C . VAL A 1 105 ? -9.809 -3.653 9.466 1.00 90.31 105 VAL A C 1
ATOM 779 O O . VAL A 1 105 ? -10.857 -3.067 9.723 1.00 90.31 105 VAL A O 1
ATOM 782 N N . ALA A 1 106 ? -9.817 -4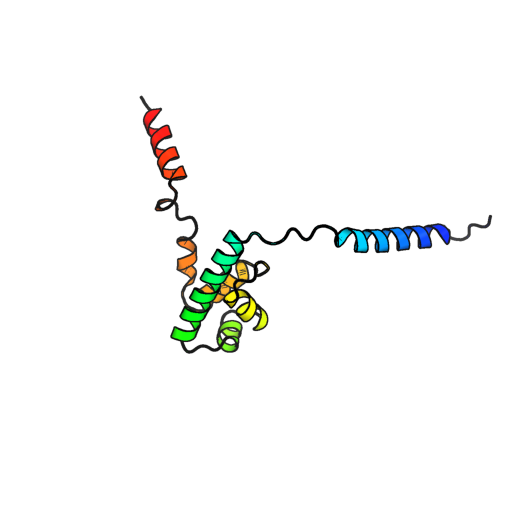.907 8.995 1.00 91.75 106 ALA A N 1
ATOM 783 C CA . ALA A 1 106 ? -11.053 -5.664 8.825 1.00 91.75 106 ALA A CA 1
ATOM 784 C C . ALA A 1 106 ? -11.828 -5.737 10.160 1.00 91.75 106 ALA A C 1
ATOM 786 O O . ALA A 1 106 ? -11.236 -6.147 11.166 1.00 91.75 106 ALA A O 1
ATOM 787 N N . PRO A 1 107 ? -13.136 -5.404 10.195 1.00 90.06 107 PRO A N 1
ATOM 788 C CA . PRO A 1 107 ? -13.894 -5.275 11.441 1.00 90.06 107 PRO A CA 1
ATOM 789 C C . PRO A 1 107 ? -13.848 -6.505 12.347 1.00 90.06 107 PRO A C 1
ATOM 791 O O . PRO A 1 107 ? -13.813 -6.396 13.568 1.00 90.06 107 PRO A O 1
ATOM 794 N N . GLN A 1 108 ? -13.802 -7.692 11.743 1.00 88.31 108 GLN A N 1
ATOM 795 C CA . GLN A 1 108 ? -13.775 -8.973 12.448 1.00 88.31 108 GLN A CA 1
ATOM 796 C C . GLN A 1 108 ? -12.453 -9.204 13.198 1.00 88.31 108 GLN A C 1
ATOM 798 O O . GLN A 1 108 ? -12.361 -10.114 14.018 1.00 88.31 108 GLN A O 1
ATOM 803 N N . ARG A 1 109 ? -11.421 -8.404 12.909 1.00 89.00 109 ARG A N 1
ATOM 804 C CA . ARG A 1 109 ? -10.098 -8.452 13.544 1.00 89.00 109 ARG A CA 1
ATOM 805 C C . ARG A 1 109 ? -9.916 -7.345 14.585 1.00 89.00 109 ARG A C 1
ATOM 807 O O . ARG A 1 109 ? -8.872 -7.309 15.232 1.00 89.00 109 ARG A O 1
ATOM 814 N N . ASP A 1 110 ? -10.900 -6.460 14.747 1.00 91.81 110 ASP A N 1
ATOM 815 C CA . ASP A 1 110 ? -10.854 -5.358 15.701 1.00 91.81 110 ASP A CA 1
ATOM 816 C C . ASP A 1 110 ? -11.603 -5.715 16.998 1.00 91.81 110 ASP A C 1
ATOM 818 O O . ASP A 1 110 ? -12.835 -5.818 17.065 1.00 91.81 110 ASP A O 1
ATOM 822 N N . GLN A 1 111 ? -10.833 -5.890 18.072 1.00 90.56 111 GLN A N 1
ATOM 823 C CA . GLN A 1 111 ? -11.370 -6.163 19.401 1.00 90.56 111 GLN A CA 1
ATOM 824 C C . GLN A 1 111 ? -12.204 -4.992 19.938 1.00 90.56 111 GLN A C 1
ATOM 826 O O . GLN A 1 111 ? -13.185 -5.226 20.646 1.00 90.56 111 GLN A O 1
ATOM 831 N N . ALA A 1 112 ? -11.860 -3.749 19.593 1.00 92.44 112 ALA A N 1
ATOM 832 C CA . ALA A 1 112 ? -12.605 -2.578 20.035 1.00 92.44 112 ALA A CA 1
ATOM 833 C C . ALA A 1 112 ? -14.018 -2.574 19.438 1.00 92.44 112 ALA A C 1
ATOM 835 O O . ALA A 1 112 ? -14.981 -2.292 20.150 1.00 92.44 112 ALA A O 1
ATOM 836 N N . LEU A 1 113 ? -14.173 -2.984 18.174 1.00 89.81 113 LEU A N 1
ATOM 837 C CA . LEU A 1 113 ? -15.495 -3.161 17.563 1.00 89.81 113 LEU A CA 1
ATOM 838 C C . LEU A 1 113 ? -16.301 -4.271 18.238 1.00 89.81 113 LEU A C 1
ATOM 840 O O . LEU A 1 113 ? -17.503 -4.117 18.452 1.00 89.81 113 LEU A O 1
ATOM 844 N N . THR A 1 114 ? -15.643 -5.362 18.632 1.00 88.81 114 THR A N 1
ATOM 845 C CA . THR A 1 114 ? -16.298 -6.436 19.393 1.00 88.81 114 THR A CA 1
ATOM 846 C C . THR A 1 114 ? -16.812 -5.922 20.741 1.00 88.81 114 THR A C 1
ATOM 848 O O . THR A 1 114 ? -17.968 -6.146 21.096 1.00 88.81 114 THR A O 1
ATOM 851 N N . GLN A 1 115 ? -15.983 -5.180 21.480 1.00 89.25 115 GLN A N 1
ATOM 852 C CA . GLN A 1 115 ? -16.365 -4.579 22.762 1.00 89.25 115 GLN A CA 1
ATOM 853 C C . GLN A 1 115 ? -17.492 -3.554 22.606 1.00 89.25 115 GLN A C 1
ATOM 855 O O . GLN A 1 115 ? -18.435 -3.544 23.397 1.00 89.25 115 GLN A O 1
ATOM 860 N N . PHE A 1 116 ? -17.424 -2.731 21.560 1.00 90.50 116 PHE A N 1
ATOM 861 C CA . PHE A 1 116 ? -18.472 -1.778 21.217 1.00 90.50 116 PHE A CA 1
ATOM 862 C C . PHE A 1 116 ? -19.809 -2.472 20.920 1.00 90.50 116 PHE A C 1
ATOM 864 O O . PHE A 1 116 ? -20.861 -2.008 21.357 1.00 90.50 116 PHE A O 1
ATOM 871 N N . ALA A 1 117 ? -19.789 -3.600 20.207 1.00 88.62 117 ALA A N 1
ATOM 872 C CA . ALA A 1 117 ? -21.001 -4.365 19.933 1.00 88.62 117 ALA A CA 1
ATOM 873 C C . ALA A 1 117 ? -21.614 -4.939 21.222 1.00 88.62 117 ALA A C 1
ATOM 875 O O . ALA A 1 117 ? -22.828 -4.867 21.410 1.00 88.62 117 ALA A O 1
ATOM 876 N N . ILE A 1 118 ? -20.782 -5.454 22.135 1.00 89.38 118 ILE A N 1
ATOM 877 C CA . ILE A 1 118 ? -21.229 -6.000 23.425 1.00 89.38 118 ILE A CA 1
ATOM 878 C C . ILE A 1 118 ? -21.896 -4.919 24.282 1.00 89.38 118 ILE A C 1
ATOM 880 O O . ILE A 1 118 ? -22.988 -5.155 24.802 1.00 89.38 118 ILE A O 1
ATOM 884 N N . SER A 1 119 ? -21.286 -3.734 24.407 1.00 88.69 119 SER A N 1
ATOM 885 C CA . SER A 1 119 ? -21.853 -2.656 25.231 1.00 88.69 119 SER A CA 1
ATOM 886 C C . SER A 1 119 ? -23.223 -2.209 24.718 1.00 88.69 119 SER A C 1
ATOM 888 O O . SER A 1 119 ? -24.175 -2.123 25.488 1.00 88.69 119 SER A O 1
ATOM 890 N N . ARG A 1 120 ? -23.381 -2.054 23.398 1.00 90.06 120 ARG A N 1
ATOM 891 C CA . ARG A 1 120 ? -24.659 -1.657 22.783 1.00 90.06 120 ARG A CA 1
ATOM 892 C C . ARG A 1 120 ? -25.767 -2.707 22.883 1.00 90.06 120 ARG A C 1
ATOM 894 O O . ARG A 1 120 ? -26.939 -2.338 22.814 1.00 90.06 120 ARG A O 1
ATOM 901 N N . LEU A 1 121 ? -25.429 -3.992 23.002 1.00 82.88 121 LEU A N 1
ATOM 902 C CA . LEU A 1 121 ? -26.412 -5.062 23.213 1.00 82.88 121 LEU A CA 1
ATOM 903 C C . LEU A 1 121 ? -26.856 -5.161 24.679 1.00 82.88 121 LEU A C 1
ATOM 905 O O . LEU A 1 121 ? -27.999 -5.538 24.935 1.00 82.88 121 LEU A O 1
ATOM 909 N N . GLY A 1 122 ? -25.984 -4.805 25.628 1.00 74.69 122 GLY A N 1
ATOM 910 C CA . GLY A 1 122 ? -26.303 -4.770 27.059 1.00 74.69 122 GLY A CA 1
ATOM 911 C C . GLY A 1 122 ? -27.312 -3.683 27.439 1.00 74.69 122 GLY A C 1
ATOM 912 O O . GLY A 1 122 ? -28.147 -3.915 28.307 1.00 74.69 122 GLY A O 1
ATOM 913 N N . ASP A 1 123 ? -27.291 -2.551 26.731 1.00 71.88 123 ASP A N 1
ATOM 914 C CA . ASP A 1 123 ? -28.134 -1.376 27.008 1.00 71.88 123 ASP A CA 1
ATOM 915 C C . ASP A 1 123 ? -29.592 -1.497 26.508 1.00 71.88 123 ASP A C 1
ATOM 917 O O . ASP A 1 123 ? -30.391 -0.586 26.712 1.00 71.88 123 ASP A O 1
ATOM 921 N N . ARG A 1 124 ? -29.973 -2.592 25.827 1.00 58.53 124 ARG A N 1
ATOM 922 C CA . ARG A 1 124 ? -31.348 -2.816 25.318 1.00 58.53 124 ARG A CA 1
ATOM 923 C C . ARG A 1 124 ? -32.222 -3.692 26.234 1.00 58.53 124 ARG A C 1
ATOM 925 O O . ARG A 1 124 ? -33.025 -4.479 25.731 1.00 58.53 124 ARG A O 1
ATOM 932 N N . LYS A 1 125 ? -32.061 -3.591 27.551 1.00 50.75 125 LYS A N 1
ATOM 933 C CA . LYS A 1 125 ? -32.974 -4.185 28.543 1.00 50.75 125 LYS A CA 1
ATOM 934 C C . LYS A 1 125 ? -33.663 -3.090 29.335 1.00 50.75 125 LYS A C 1
ATOM 936 O O . LYS A 1 125 ? -34.873 -3.265 29.586 1.00 50.75 125 LYS A O 1
#

Mean predicted aligned error: 11.19 Å

Nearest PDB structures (foldseek):
  1y7y-assembly1_B  TM=9.255E-01  e=3.496E-03  Aeromonas hydrophila
  2b5a-assembly1_A  TM=8.916E-01  e=3.684E-03  [Bacillus] caldolyticus
  8tac-assembly2_B  TM=8.422E-01  e=1.682E-02  synthetic construct
  3f52-assembly1_E  TM=7.111E-01  e=2.074E-02  Corynebacterium glutamicum
  3f51-assembly1_A  TM=5.771E-01  e=8.974E-03  Corynebacterium glutamicum

Foldseek 3Di:
DDDDPDDDPVNVVVVVVCVVVVVVVVPPDPPDDDPVLQVVLQVQLCVLVVLCVVVVHDLVRLCVLLVHDSVLNVCSSRSPPPRDPSSVCSSCVSSVNNCVVCVVVPLVPDVVSVVVVVVVVVPPD

Solvent-accessible surface area (backbone atoms only — not comparable to full-atom values): 7336 Å² total; per-residue (Å²): 143,83,87,81,85,88,70,59,75,68,58,51,54,53,50,51,49,52,51,51,50,50,58,57,56,71,66,74,72,80,75,75,79,58,66,69,62,43,53,54,32,29,56,49,8,47,52,52,49,50,58,38,51,76,67,75,42,52,60,58,54,48,12,59,67,30,74,52,55,47,68,55,44,54,37,39,37,60,19,43,86,88,56,54,68,67,58,54,48,33,48,27,46,60,65,77,43,48,73,61,57,65,62,63,85,30,66,94,76,36,66,66,57,53,53,53,52,52,54,64,62,66,74,76,119